Protein AF-A0A7C6W1X8-F1 (afdb_monomer_lite)

Sequence (80 aa):
MAGRDHDEIRRLRGAGQILSLETIIANHRREYRGGQLLEAELEFERGHYVYELKILGDDGTVREFEYDARTGALWRIERE

Structure (mmCIF, N/CA/C/O backbone):
data_AF-A0A7C6W1X8-F1
#
_entry.id   AF-A0A7C6W1X8-F1
#
loop_
_atom_site.group_PDB
_atom_site.id
_atom_site.type_symbol
_atom_site.label_atom_id
_atom_site.label_alt_id
_atom_site.label_comp_id
_atom_site.label_asym_id
_atom_site.label_entity_id
_atom_site.label_seq_id
_atom_site.pdbx_PDB_ins_code
_atom_site.Cartn_x
_atom_site.Cartn_y
_atom_site.Cartn_z
_atom_site.occupancy
_atom_site.B_iso_or_equiv
_atom_site.auth_seq_id
_atom_site.auth_comp_id
_atom_site.auth_asym_id
_atom_site.auth_atom_id
_atom_site.pdbx_PDB_model_num
ATOM 1 N N . MET A 1 1 ? 14.553 4.788 9.363 1.00 39.75 1 MET A N 1
ATOM 2 C CA . MET A 1 1 ? 14.682 4.216 8.012 1.00 39.75 1 MET A CA 1
ATOM 3 C C . MET A 1 1 ? 13.826 5.108 7.147 1.00 39.75 1 MET A C 1
ATOM 5 O O . MET A 1 1 ? 12.728 5.420 7.573 1.00 39.75 1 MET A O 1
ATOM 9 N N . ALA A 1 2 ? 14.400 5.715 6.115 1.00 50.75 2 ALA A N 1
ATOM 10 C CA . ALA A 1 2 ? 13.636 6.570 5.217 1.00 50.75 2 ALA A CA 1
ATOM 11 C C . ALA A 1 2 ? 13.203 5.670 4.066 1.00 50.75 2 ALA A C 1
ATOM 13 O O . ALA A 1 2 ? 14.080 5.025 3.481 1.00 50.75 2 ALA A O 1
ATOM 14 N N . GLY A 1 3 ? 11.900 5.601 3.785 1.00 58.50 3 GLY A N 1
ATOM 15 C CA . GLY A 1 3 ? 11.378 4.926 2.604 1.00 58.50 3 GLY A CA 1
ATOM 16 C C . GLY A 1 3 ? 12.175 5.276 1.341 1.00 58.50 3 GLY A C 1
ATOM 17 O O . GLY A 1 3 ? 12.864 6.301 1.268 1.00 58.50 3 GLY A O 1
ATOM 18 N N . ARG A 1 4 ? 12.130 4.385 0.346 1.00 69.56 4 ARG A N 1
ATOM 19 C CA . ARG A 1 4 ? 12.976 4.476 -0.851 1.00 69.56 4 ARG A CA 1
ATOM 20 C C . ARG A 1 4 ? 12.954 5.871 -1.490 1.00 69.56 4 ARG A C 1
ATOM 22 O O . ARG A 1 4 ? 11.901 6.475 -1.688 1.00 69.56 4 ARG A O 1
ATOM 29 N N . ASP A 1 5 ? 14.137 6.322 -1.900 1.00 80.06 5 ASP A N 1
ATOM 30 C CA . ASP A 1 5 ? 14.357 7.647 -2.471 1.00 80.06 5 ASP A CA 1
ATOM 31 C C . ASP A 1 5 ? 13.497 7.885 -3.731 1.00 80.06 5 ASP A C 1
ATOM 33 O O . ASP A 1 5 ? 13.352 7.011 -4.598 1.00 80.06 5 ASP A O 1
ATOM 37 N N . HIS A 1 6 ? 12.917 9.082 -3.861 1.00 80.31 6 HIS A N 1
ATOM 38 C CA . HIS A 1 6 ? 11.907 9.383 -4.888 1.00 80.31 6 HIS A CA 1
ATOM 39 C C . HIS A 1 6 ? 12.399 9.143 -6.326 1.00 80.31 6 HIS A C 1
ATOM 41 O O . HIS A 1 6 ? 11.611 8.758 -7.199 1.00 80.31 6 HIS A O 1
ATOM 47 N N . ASP A 1 7 ? 13.688 9.357 -6.587 1.00 87.38 7 ASP A N 1
ATOM 48 C CA . ASP A 1 7 ? 14.296 9.129 -7.899 1.00 87.38 7 ASP A CA 1
ATOM 49 C C . ASP A 1 7 ? 14.368 7.644 -8.255 1.00 87.38 7 ASP A C 1
ATOM 51 O O . ASP A 1 7 ? 14.164 7.263 -9.411 1.00 87.38 7 ASP A O 1
ATOM 55 N N . GLU A 1 8 ? 14.604 6.781 -7.270 1.00 88.75 8 GLU A N 1
ATOM 56 C CA . GLU A 1 8 ? 14.587 5.340 -7.478 1.00 88.75 8 GLU A CA 1
ATOM 57 C C . GLU A 1 8 ? 13.168 4.861 -7.790 1.00 88.75 8 GLU A C 1
ATOM 59 O O . GLU A 1 8 ? 12.972 4.169 -8.787 1.00 88.75 8 GLU A O 1
ATOM 64 N N . ILE A 1 9 ? 12.159 5.329 -7.047 1.00 90.12 9 ILE A N 1
ATOM 65 C CA . ILE A 1 9 ? 10.744 5.017 -7.322 1.00 90.12 9 ILE A CA 1
ATOM 66 C C . ILE A 1 9 ? 10.364 5.404 -8.759 1.00 90.12 9 ILE A C 1
ATOM 68 O O . ILE A 1 9 ? 9.721 4.630 -9.475 1.00 90.12 9 ILE A O 1
ATOM 72 N N . ARG A 1 10 ? 10.782 6.592 -9.220 1.00 90.56 10 ARG A N 1
ATOM 73 C CA . ARG A 1 10 ? 10.531 7.045 -10.599 1.00 90.56 10 ARG A CA 1
ATOM 74 C C . ARG A 1 10 ? 11.176 6.122 -11.630 1.00 90.56 10 ARG A C 1
ATOM 76 O O . ARG A 1 10 ? 10.523 5.805 -12.625 1.00 90.56 10 ARG A O 1
ATOM 83 N N . ARG A 1 11 ? 12.417 5.683 -11.395 1.00 93.44 11 ARG A N 1
ATOM 84 C CA . ARG A 1 11 ? 13.126 4.742 -12.279 1.00 93.44 11 ARG A CA 1
ATOM 85 C C . ARG A 1 11 ? 12.435 3.383 -12.330 1.00 93.44 11 ARG A C 1
ATOM 87 O O . ARG A 1 11 ? 12.150 2.909 -13.424 1.00 93.44 11 ARG A O 1
ATOM 94 N N . LEU A 1 12 ? 12.106 2.802 -11.176 1.00 94.31 12 LEU A N 1
ATOM 95 C CA . LEU A 1 12 ? 11.437 1.500 -11.081 1.00 94.31 12 LEU A CA 1
ATOM 96 C C . LEU A 1 12 ? 10.087 1.505 -11.804 1.00 94.31 12 LEU A C 1
ATOM 98 O O . LEU A 1 12 ? 9.789 0.603 -12.588 1.00 94.31 12 LEU A O 1
ATOM 102 N N . ARG A 1 13 ? 9.288 2.559 -11.600 1.00 93.69 13 ARG A N 1
ATOM 103 C CA . ARG A 1 13 ? 8.007 2.726 -12.295 1.00 93.69 13 ARG A CA 1
ATOM 104 C C . ARG A 1 13 ? 8.204 2.924 -13.797 1.00 93.69 13 ARG A C 1
ATOM 106 O O . ARG A 1 13 ? 7.493 2.320 -14.590 1.00 93.69 13 ARG A O 1
ATOM 113 N N . GLY A 1 14 ? 9.170 3.756 -14.197 1.00 92.81 14 GLY A N 1
ATOM 114 C CA . GLY A 1 14 ? 9.498 3.990 -15.607 1.00 92.81 14 GLY A CA 1
ATOM 115 C C . GLY A 1 14 ? 9.970 2.727 -16.334 1.00 92.81 14 GLY A C 1
ATOM 116 O O . GLY A 1 14 ? 9.686 2.561 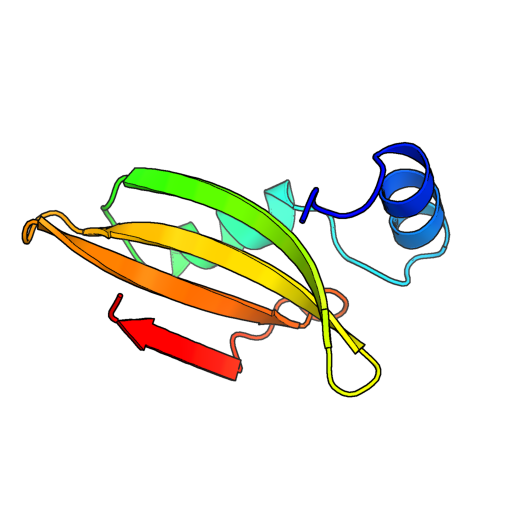-17.515 1.00 92.81 14 GLY A O 1
ATOM 117 N N . ALA A 1 15 ? 10.627 1.815 -15.616 1.00 94.56 15 ALA A N 1
ATOM 118 C CA . ALA A 1 15 ? 11.046 0.508 -16.111 1.00 94.56 15 ALA A CA 1
ATOM 119 C C . ALA A 1 15 ? 9.936 -0.563 -16.060 1.00 94.56 15 ALA A C 1
ATOM 121 O O . ALA A 1 15 ? 10.178 -1.704 -16.449 1.00 94.56 15 ALA A O 1
ATOM 122 N N . GLY A 1 16 ? 8.735 -0.235 -15.564 1.00 93.31 16 GLY A N 1
ATOM 123 C CA . GLY A 1 16 ? 7.630 -1.188 -15.414 1.00 93.31 16 GLY A CA 1
ATOM 124 C C . GLY A 1 16 ? 7.854 -2.249 -14.330 1.00 93.31 16 GLY A C 1
ATOM 125 O O . GLY A 1 16 ? 7.199 -3.287 -14.345 1.00 93.31 16 GLY A O 1
ATOM 126 N N . GLN A 1 17 ? 8.784 -2.016 -13.398 1.00 94.50 17 GLN A N 1
ATOM 127 C CA . GLN A 1 17 ? 9.093 -2.952 -12.311 1.00 94.50 17 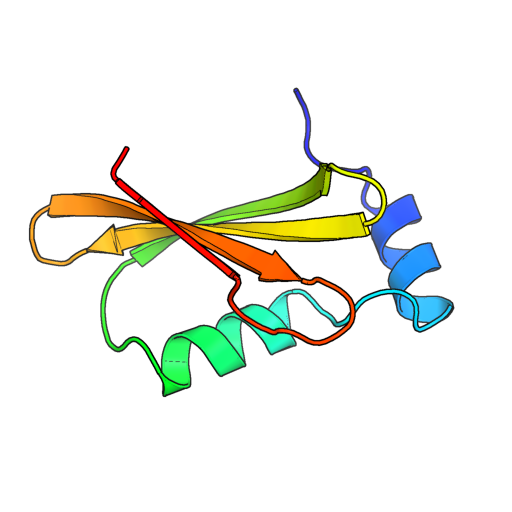GLN A CA 1
ATOM 128 C C . GLN A 1 17 ? 8.124 -2.829 -11.132 1.00 94.50 17 GLN A C 1
ATOM 130 O O . GLN A 1 17 ? 7.970 -3.785 -10.375 1.00 94.50 17 GLN A O 1
ATOM 135 N N . ILE A 1 18 ? 7.467 -1.673 -10.998 1.00 96.50 18 ILE A N 1
ATOM 136 C CA . ILE A 1 18 ? 6.431 -1.404 -9.999 1.00 96.50 18 ILE A CA 1
ATOM 137 C C . ILE A 1 18 ? 5.262 -0.635 -10.626 1.00 96.50 18 ILE A C 1
ATOM 139 O O . ILE A 1 18 ? 5.439 0.142 -11.570 1.00 96.50 18 ILE A O 1
ATOM 143 N N . LEU A 1 19 ? 4.076 -0.813 -10.057 1.00 96.56 19 LEU A N 1
ATOM 144 C CA . LEU A 1 19 ? 2.904 0.028 -10.260 1.00 96.56 19 LEU A CA 1
ATOM 145 C C . LEU A 1 19 ? 3.091 1.387 -9.573 1.00 96.56 19 LEU A C 1
ATOM 147 O O . LEU A 1 19 ? 3.995 1.585 -8.764 1.00 96.56 19 LEU A O 1
ATOM 151 N N . SER A 1 20 ? 2.226 2.353 -9.891 1.00 95.88 20 SER A N 1
ATOM 152 C CA . SER A 1 20 ? 2.187 3.603 -9.130 1.00 95.88 20 SER A CA 1
ATOM 153 C C . SER A 1 20 ? 1.528 3.384 -7.767 1.00 95.88 20 SER A C 1
ATOM 155 O O . SER A 1 20 ? 0.546 2.649 -7.662 1.00 95.88 20 SER A O 1
ATOM 157 N N . LEU A 1 21 ? 2.000 4.104 -6.746 1.00 94.62 21 LEU A N 1
ATOM 158 C CA . LEU A 1 21 ? 1.364 4.117 -5.426 1.00 94.62 21 LEU A CA 1
ATOM 159 C C . LEU A 1 21 ? -0.133 4.473 -5.508 1.00 94.62 21 LEU A C 1
ATOM 161 O O . LEU A 1 21 ? -0.960 3.856 -4.848 1.00 94.62 21 LEU A O 1
ATOM 165 N N . GLU A 1 22 ? -0.501 5.417 -6.377 1.00 95.12 22 GLU A N 1
ATOM 166 C CA . GLU A 1 22 ? -1.901 5.777 -6.627 1.00 95.12 22 GLU A CA 1
ATOM 167 C C . GLU A 1 22 ? -2.742 4.579 -7.096 1.00 95.12 22 GLU A C 1
ATOM 169 O O . GLU A 1 22 ? -3.870 4.409 -6.640 1.00 95.12 22 GLU A O 1
ATOM 174 N N . THR A 1 23 ? -2.188 3.718 -7.957 1.00 96.25 23 THR A N 1
ATOM 175 C CA . THR A 1 23 ? -2.873 2.500 -8.420 1.00 96.25 23 THR A CA 1
ATOM 176 C C . THR A 1 23 ? -3.120 1.545 -7.256 1.00 96.25 23 THR A C 1
ATOM 178 O O . THR A 1 23 ? -4.221 1.013 -7.125 1.00 96.25 23 THR A O 1
ATOM 181 N N . ILE A 1 24 ? -2.127 1.362 -6.383 1.00 96.88 24 ILE A N 1
ATOM 182 C CA . ILE A 1 24 ? -2.246 0.502 -5.200 1.00 96.88 24 ILE A CA 1
ATOM 183 C C . ILE A 1 24 ? -3.307 1.044 -4.241 1.00 96.88 24 ILE A C 1
ATOM 185 O O . ILE A 1 24 ? -4.204 0.304 -3.851 1.00 96.88 24 ILE A O 1
ATOM 189 N N . ILE A 1 25 ? -3.282 2.344 -3.936 1.00 95.75 25 ILE A N 1
ATOM 190 C CA . ILE A 1 25 ? -4.280 2.988 -3.067 1.00 95.75 25 ILE A CA 1
ATOM 191 C C . ILE A 1 25 ? -5.685 2.889 -3.676 1.00 95.75 25 ILE A C 1
ATOM 193 O O . ILE A 1 25 ? -6.654 2.616 -2.966 1.00 95.75 25 ILE A O 1
ATOM 197 N N . ALA A 1 26 ? -5.821 3.103 -4.987 1.00 95.50 26 ALA A N 1
ATOM 198 C CA . ALA A 1 26 ? -7.102 2.981 -5.672 1.00 95.50 26 ALA A CA 1
ATOM 199 C C . ALA A 1 26 ? -7.645 1.545 -5.609 1.00 95.50 26 ALA A C 1
ATOM 201 O O . ALA A 1 26 ? -8.840 1.360 -5.377 1.00 95.50 26 ALA A O 1
ATOM 202 N N . ASN A 1 27 ? -6.783 0.540 -5.778 1.00 94.44 27 ASN A N 1
ATOM 203 C CA . ASN A 1 27 ? -7.152 -0.868 -5.647 1.00 94.44 27 ASN A CA 1
ATOM 204 C C . ASN A 1 27 ? -7.533 -1.213 -4.205 1.00 94.44 27 ASN A C 1
ATOM 206 O O . ASN A 1 27 ? -8.614 -1.758 -3.991 1.00 94.44 27 ASN A O 1
ATOM 210 N N . HIS A 1 28 ? -6.722 -0.803 -3.225 1.00 95.75 28 HIS A N 1
ATOM 211 C CA . HIS A 1 28 ? -7.016 -0.975 -1.804 1.00 95.75 28 HIS A CA 1
ATOM 212 C C . HIS A 1 28 ? -8.406 -0.429 -1.462 1.00 95.75 28 HIS A C 1
ATOM 214 O O . HIS A 1 28 ? -9.238 -1.152 -0.930 1.00 95.75 28 HIS A O 1
ATOM 220 N N . ARG A 1 29 ? -8.708 0.817 -1.850 1.00 94.50 29 ARG A N 1
ATOM 221 C CA . ARG A 1 29 ? -9.995 1.474 -1.551 1.00 94.50 29 ARG A CA 1
ATOM 222 C C . ARG A 1 29 ? -11.212 0.820 -2.208 1.00 94.50 29 ARG A C 1
ATOM 224 O O . ARG A 1 29 ? -12.341 1.067 -1.783 1.00 94.50 29 ARG A O 1
ATOM 231 N N . ARG A 1 30 ? -11.021 0.037 -3.275 1.00 93.88 30 ARG A N 1
ATOM 232 C CA . ARG A 1 30 ? -12.111 -0.732 -3.898 1.00 93.88 30 ARG A CA 1
ATOM 233 C C . ARG A 1 30 ? -12.495 -1.939 -3.048 1.00 93.88 30 ARG A C 1
ATOM 235 O O . ARG A 1 30 ? -13.677 -2.273 -3.002 1.00 93.88 30 ARG A O 1
ATOM 242 N N . GLU A 1 31 ? -11.517 -2.558 -2.397 1.00 91.81 31 GLU A N 1
ATOM 243 C CA . GLU A 1 31 ? -11.687 -3.771 -1.596 1.00 91.81 31 GLU A CA 1
ATOM 244 C C . GLU A 1 31 ? -11.973 -3.458 -0.120 1.00 91.81 31 GLU A C 1
ATOM 246 O O . GLU A 1 31 ? -12.911 -4.000 0.463 1.00 91.81 31 GLU A O 1
ATOM 251 N N . TYR A 1 32 ? -11.241 -2.505 0.454 1.00 90.88 32 TYR A N 1
ATOM 252 C CA . TYR A 1 32 ? -11.357 -2.051 1.834 1.00 90.88 32 TYR A CA 1
ATOM 253 C C . TYR A 1 32 ? -11.937 -0.638 1.858 1.00 90.88 32 TYR A C 1
ATOM 255 O O . TYR A 1 32 ? -11.311 0.335 1.434 1.00 90.88 32 TYR A O 1
ATOM 263 N N . ARG A 1 33 ? -13.181 -0.526 2.328 1.00 87.19 33 ARG A N 1
ATOM 264 C CA . ARG A 1 33 ? -13.869 0.761 2.457 1.00 87.19 33 ARG A CA 1
ATOM 265 C C . ARG A 1 33 ? -13.675 1.327 3.856 1.00 87.19 33 ARG A C 1
ATOM 267 O O . ARG A 1 33 ? -13.845 0.605 4.832 1.00 87.19 33 ARG A O 1
ATOM 274 N N . GLY A 1 34 ? -13.437 2.633 3.927 1.00 86.00 34 GLY A N 1
ATOM 275 C CA . GLY A 1 34 ? -13.235 3.341 5.190 1.00 86.00 34 GLY A CA 1
ATOM 276 C C . GLY A 1 34 ? -11.776 3.340 5.640 1.00 86.00 34 GLY A C 1
ATOM 277 O O . GLY A 1 34 ? -10.898 2.848 4.932 1.00 86.00 34 GLY A O 1
ATOM 278 N N . GLY A 1 35 ? -11.533 3.934 6.805 1.00 92.38 35 GLY A N 1
ATOM 279 C CA . GLY A 1 35 ? -10.196 4.131 7.346 1.00 92.38 35 GLY A CA 1
ATOM 280 C C . GLY A 1 35 ? -9.403 5.278 6.708 1.00 92.38 35 GLY A C 1
ATOM 281 O O . GLY A 1 35 ? -9.656 5.740 5.590 1.00 92.38 35 GLY A O 1
ATOM 282 N N . GLN A 1 36 ? -8.417 5.754 7.460 1.00 95.50 36 GLN A N 1
ATOM 283 C CA . GLN A 1 36 ? -7.517 6.832 7.079 1.00 95.50 36 GLN A CA 1
ATOM 284 C C . GLN A 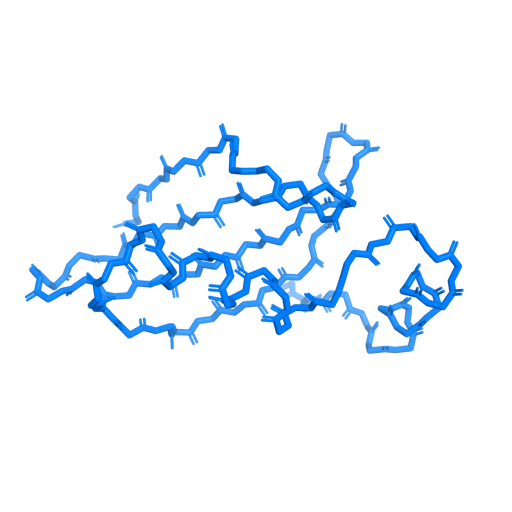1 36 ? -6.137 6.260 6.764 1.00 95.50 36 GLN A C 1
ATOM 286 O O . GLN A 1 36 ? -5.505 5.654 7.624 1.00 95.50 36 GLN A O 1
ATOM 291 N N . LEU A 1 37 ? -5.650 6.495 5.543 1.00 96.00 37 LEU A N 1
ATOM 292 C CA . LEU A 1 37 ? -4.256 6.226 5.196 1.00 96.00 37 LEU A CA 1
ATOM 293 C C . LEU A 1 37 ? -3.359 7.164 6.011 1.00 96.00 37 LEU A C 1
ATOM 295 O O . LEU A 1 37 ? -3.455 8.384 5.859 1.00 96.00 37 LEU A O 1
ATOM 299 N N . LEU A 1 38 ? -2.532 6.586 6.875 1.00 96.56 38 LEU A N 1
ATOM 300 C CA . LEU A 1 38 ? -1.562 7.304 7.696 1.00 96.56 38 LEU A CA 1
ATOM 301 C C . LEU A 1 38 ? -0.228 7.430 6.968 1.00 96.56 38 LEU A C 1
ATOM 303 O O . LEU A 1 38 ? 0.354 8.511 6.927 1.00 96.56 38 LEU A O 1
ATOM 307 N N . GLU A 1 39 ? 0.223 6.332 6.370 1.00 95.50 39 GLU A N 1
ATOM 308 C CA . GLU A 1 39 ? 1.543 6.222 5.763 1.00 95.50 39 GLU A CA 1
ATOM 309 C C . GLU A 1 39 ? 1.514 5.252 4.582 1.00 95.50 39 GLU A C 1
ATOM 311 O O . GLU A 1 39 ? 0.689 4.334 4.526 1.00 95.50 39 GLU A O 1
ATOM 316 N N . ALA A 1 40 ? 2.393 5.506 3.615 1.00 95.12 40 ALA A N 1
ATOM 317 C CA . ALA A 1 40 ? 2.594 4.655 2.461 1.00 95.12 40 ALA A CA 1
ATOM 318 C C . ALA A 1 40 ? 4.072 4.655 2.073 1.00 95.12 40 ALA A C 1
ATOM 320 O O . ALA A 1 40 ? 4.588 5.682 1.624 1.00 95.12 40 ALA A O 1
ATOM 321 N N . GLU A 1 41 ? 4.722 3.503 2.190 1.00 94.25 41 GLU A N 1
ATOM 322 C CA . GLU A 1 41 ? 6.143 3.347 1.882 1.00 94.25 41 GLU A CA 1
ATOM 323 C C . GLU A 1 41 ? 6.367 2.284 0.804 1.00 94.25 41 GLU A C 1
ATOM 325 O O . GLU A 1 41 ? 5.508 1.441 0.532 1.00 94.25 41 GLU A O 1
ATOM 330 N N . LEU A 1 42 ? 7.510 2.380 0.119 1.00 94.19 42 LEU A N 1
ATOM 331 C CA . LEU A 1 42 ? 7.965 1.364 -0.822 1.00 94.19 42 LEU A CA 1
ATOM 332 C C . LEU A 1 42 ? 9.274 0.763 -0.313 1.00 94.19 42 LEU A C 1
ATOM 334 O O . LEU A 1 42 ? 10.323 1.410 -0.331 1.00 94.19 42 LEU A O 1
ATOM 338 N N . GLU A 1 43 ? 9.200 -0.510 0.023 1.00 92.62 43 GLU A N 1
ATOM 339 C CA . GLU A 1 43 ? 10.246 -1.308 0.647 1.00 92.62 43 GLU A CA 1
ATOM 340 C C . GLU A 1 43 ? 10.859 -2.279 -0.383 1.00 92.62 43 GLU A C 1
ATOM 342 O O . GLU A 1 43 ? 10.378 -2.419 -1.519 1.00 92.62 43 GLU A O 1
ATOM 347 N N . PHE A 1 44 ? 12.003 -2.891 -0.067 1.00 91.25 44 PHE A N 1
ATOM 348 C CA . PHE A 1 44 ? 12.500 -4.070 -0.796 1.00 91.25 44 PHE A CA 1
ATOM 349 C C . PHE A 1 44 ? 12.757 -5.179 0.200 1.00 91.25 44 PHE A C 1
ATOM 351 O O . PHE A 1 44 ? 13.797 -5.219 0.856 1.00 91.25 44 PHE A O 1
ATOM 358 N N . GLU A 1 45 ? 11.813 -6.103 0.257 1.00 87.12 45 GLU A N 1
ATOM 359 C CA . GLU A 1 45 ? 11.824 -7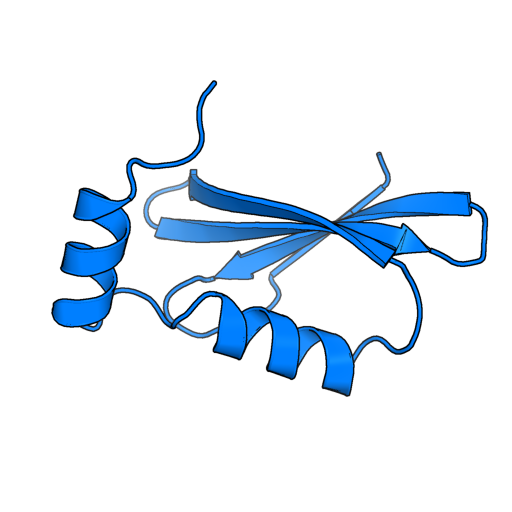.192 1.209 1.00 87.12 45 GLU A CA 1
ATOM 360 C C . GLU A 1 45 ? 11.782 -8.525 0.480 1.00 87.12 45 GLU A C 1
ATOM 362 O O . GLU A 1 45 ? 11.137 -8.680 -0.556 1.00 87.12 45 GLU A O 1
ATOM 367 N N . ARG A 1 46 ? 12.498 -9.522 1.012 1.00 83.88 46 ARG A N 1
ATOM 368 C CA . ARG A 1 46 ? 12.455 -10.913 0.517 1.00 83.88 46 ARG A CA 1
ATOM 369 C C . ARG A 1 46 ? 12.611 -11.035 -1.013 1.00 83.88 46 ARG A C 1
ATOM 371 O O . ARG A 1 46 ? 12.031 -11.919 -1.643 1.00 83.88 46 ARG A O 1
ATOM 378 N N . GLY A 1 47 ? 13.420 -10.156 -1.607 1.00 88.38 47 GLY A N 1
ATOM 379 C CA . GLY A 1 47 ? 13.758 -10.175 -3.030 1.00 88.38 47 GLY A CA 1
ATOM 380 C C . GLY A 1 47 ? 12.743 -9.514 -3.970 1.00 88.38 47 GLY A C 1
ATOM 381 O O . GLY A 1 47 ? 12.895 -9.652 -5.183 1.00 88.38 47 GLY A O 1
ATOM 382 N N . HIS A 1 48 ? 11.733 -8.806 -3.464 1.00 90.94 48 HIS A N 1
ATOM 383 C CA . HIS A 1 48 ? 10.782 -8.064 -4.291 1.00 90.94 48 HIS A CA 1
ATOM 384 C C . HIS A 1 48 ? 10.402 -6.719 -3.664 1.00 90.94 48 HIS A C 1
ATOM 386 O O . HIS A 1 48 ? 10.675 -6.437 -2.501 1.00 90.94 48 HIS A O 1
ATOM 392 N N . TYR A 1 49 ? 9.817 -5.847 -4.481 1.00 95.12 49 TYR A N 1
ATOM 393 C CA . TYR A 1 49 ? 9.349 -4.540 -4.038 1.00 95.12 49 TYR A CA 1
ATOM 394 C C . TYR A 1 49 ? 7.956 -4.660 -3.427 1.00 95.12 49 TYR A C 1
ATOM 396 O O . TYR A 1 49 ? 7.075 -5.264 -4.042 1.00 95.12 49 TYR A O 1
ATOM 404 N N . VAL A 1 50 ? 7.763 -4.063 -2.252 1.00 95.81 50 VAL A N 1
ATOM 405 C CA . VAL A 1 50 ? 6.512 -4.127 -1.486 1.00 95.81 50 VAL A CA 1
ATOM 406 C C . VAL A 1 50 ? 6.037 -2.713 -1.188 1.00 95.81 50 VAL A C 1
ATOM 408 O O . VAL A 1 50 ? 6.837 -1.862 -0.808 1.00 95.81 50 VAL A O 1
ATOM 411 N N . TYR A 1 51 ? 4.752 -2.453 -1.409 1.00 96.38 51 TYR A N 1
ATOM 412 C CA . TYR A 1 51 ? 4.088 -1.261 -0.899 1.00 96.38 51 TYR A CA 1
ATOM 413 C C . TYR A 1 51 ? 3.445 -1.578 0.443 1.00 96.38 51 TYR A C 1
ATOM 415 O O . TYR A 1 51 ? 2.575 -2.445 0.507 1.00 96.38 51 TYR A O 1
ATOM 423 N N . GLU A 1 52 ? 3.824 -0.834 1.470 1.00 96.44 52 GLU A N 1
ATOM 424 C CA . GLU A 1 52 ? 3.239 -0.926 2.804 1.00 96.44 52 GLU A CA 1
ATOM 425 C C . GLU A 1 52 ? 2.288 0.242 3.005 1.00 96.44 52 GLU A C 1
ATOM 427 O O . GLU A 1 52 ? 2.681 1.403 2.884 1.00 96.44 52 GLU A O 1
ATOM 432 N N . LEU A 1 53 ? 1.015 -0.056 3.264 1.00 96.81 53 LEU A N 1
ATOM 433 C CA . LEU A 1 53 ? 0.012 0.950 3.599 1.00 96.81 53 LEU A CA 1
ATOM 434 C C . LEU A 1 53 ? -0.383 0.805 5.065 1.00 96.81 53 LEU A C 1
ATOM 436 O O . LEU A 1 53 ? -1.010 -0.190 5.433 1.00 96.81 53 LEU A O 1
ATOM 440 N N . LYS A 1 54 ? -0.105 1.826 5.880 1.00 97.19 54 LYS A N 1
ATOM 441 C CA . LYS A 1 54 ? -0.606 1.901 7.258 1.00 97.19 54 LYS A CA 1
ATOM 442 C C . LYS A 1 54 ? -1.915 2.660 7.297 1.00 97.19 54 LYS A C 1
ATOM 444 O O . LYS A 1 54 ? -1.992 3.823 6.893 1.00 97.19 54 LYS A O 1
ATOM 449 N N . ILE A 1 55 ? -2.961 2.004 7.784 1.00 97.19 55 ILE A N 1
ATOM 450 C CA . ILE A 1 55 ? -4.326 2.522 7.749 1.00 97.19 55 ILE A CA 1
ATOM 451 C C . ILE A 1 55 ? -4.938 2.457 9.139 1.00 97.19 55 ILE A C 1
ATOM 453 O O . ILE A 1 55 ? -5.053 1.387 9.734 1.00 97.19 55 ILE A O 1
ATOM 457 N N . LEU A 1 56 ? -5.380 3.612 9.630 1.00 97.06 56 LEU A N 1
ATOM 458 C CA . LEU A 1 56 ? -6.199 3.721 10.828 1.00 97.06 56 LEU A CA 1
ATOM 459 C C . LEU A 1 56 ? -7.640 3.358 10.479 1.00 97.06 56 LEU A C 1
ATOM 461 O O . LEU A 1 56 ? -8.301 4.092 9.746 1.00 97.06 56 LEU A O 1
ATOM 465 N N . GLY A 1 57 ? -8.122 2.228 10.986 1.00 94.94 57 GLY A N 1
ATOM 466 C CA . GLY A 1 57 ? -9.522 1.843 10.855 1.00 94.94 57 GLY A CA 1
ATOM 467 C C . GLY A 1 57 ? -10.444 2.701 11.722 1.00 94.94 57 GLY A C 1
ATOM 468 O O . GLY A 1 57 ? -10.024 3.286 12.719 1.00 94.94 57 GLY A O 1
ATOM 469 N N . ASP A 1 58 ? -11.732 2.717 11.379 1.00 92.06 58 ASP A N 1
ATOM 470 C CA . ASP A 1 58 ? -12.767 3.426 12.151 1.00 92.06 58 ASP A CA 1
ATOM 471 C C . ASP A 1 58 ? -12.938 2.850 13.574 1.00 92.06 58 ASP A C 1
ATOM 473 O O . ASP A 1 58 ? -13.505 3.488 14.457 1.00 92.06 58 ASP A O 1
ATOM 477 N N . ASP A 1 59 ? -12.414 1.643 13.805 1.00 92.62 59 ASP A N 1
ATOM 478 C CA . ASP A 1 59 ? -12.312 0.984 15.106 1.00 92.62 59 ASP A CA 1
ATOM 479 C C . ASP A 1 59 ? -11.102 1.441 15.940 1.00 92.62 59 ASP A C 1
ATOM 481 O O . ASP A 1 59 ? -10.838 0.884 17.005 1.00 92.62 59 ASP A O 1
ATOM 485 N N . GLY A 1 60 ? -10.351 2.434 15.459 1.00 95.12 60 GLY A N 1
ATOM 486 C CA . GLY A 1 60 ? -9.168 2.973 16.127 1.00 95.12 60 GLY A CA 1
ATOM 487 C C . GLY A 1 60 ? -7.936 2.071 16.047 1.00 95.12 60 GLY A C 1
ATOM 488 O O . GLY A 1 60 ? -6.941 2.361 16.705 1.00 95.12 60 GLY A O 1
ATOM 489 N N . THR A 1 61 ? -7.981 0.986 15.267 1.00 95.62 61 THR A N 1
ATOM 490 C CA . THR A 1 61 ? -6.850 0.061 15.107 1.00 95.62 61 THR A CA 1
ATOM 491 C C . THR A 1 61 ? -6.053 0.401 13.855 1.00 95.62 61 THR A C 1
ATOM 493 O O . THR A 1 61 ? -6.630 0.543 12.773 1.00 95.62 61 THR A O 1
ATOM 496 N N . VAL A 1 62 ? -4.729 0.473 13.984 1.00 97.00 62 VAL A N 1
ATOM 497 C CA . VAL A 1 62 ? -3.824 0.591 12.838 1.00 97.00 62 VAL A CA 1
ATOM 498 C C . VAL A 1 62 ? -3.587 -0.793 12.245 1.00 97.00 62 VAL A C 1
ATOM 500 O O . VAL A 1 62 ? -3.318 -1.767 12.949 1.00 97.00 62 VAL A O 1
ATOM 503 N N . ARG A 1 63 ? -3.751 -0.887 10.929 1.00 96.75 63 ARG A N 1
ATOM 504 C CA . ARG A 1 63 ? -3.460 -2.090 10.157 1.00 96.75 63 ARG A CA 1
ATOM 505 C C . ARG A 1 63 ? -2.461 -1.758 9.074 1.00 96.75 63 ARG A C 1
ATOM 507 O O . ARG A 1 63 ? -2.613 -0.751 8.383 1.00 96.75 63 ARG A O 1
ATOM 514 N N . GLU A 1 64 ? -1.499 -2.641 8.911 1.00 97.00 64 GLU A N 1
ATOM 515 C CA . GLU A 1 64 ? -0.539 -2.606 7.828 1.00 97.00 64 GLU A CA 1
ATOM 516 C C . GLU A 1 64 ? -0.990 -3.561 6.728 1.00 97.00 64 GLU A C 1
ATOM 518 O O . GLU A 1 64 ? -1.374 -4.703 6.995 1.00 97.00 64 GLU A O 1
ATOM 523 N N . PHE A 1 65 ? -0.985 -3.079 5.491 1.00 96.94 65 PHE A N 1
ATOM 524 C CA . PHE A 1 65 ? -1.299 -3.864 4.308 1.00 96.94 65 PHE A CA 1
ATOM 525 C C . PHE A 1 65 ? -0.080 -3.885 3.392 1.00 96.94 65 PHE A C 1
ATOM 527 O O . PHE A 1 65 ? 0.294 -2.848 2.840 1.00 96.94 65 PHE A O 1
ATOM 534 N N . GLU A 1 66 ? 0.495 -5.068 3.200 1.00 96.50 66 GLU A N 1
ATOM 535 C CA . GLU A 1 66 ? 1.654 -5.274 2.337 1.00 96.50 66 GLU A CA 1
ATOM 536 C C . GLU A 1 66 ? 1.192 -5.743 0.946 1.00 96.50 66 GLU A C 1
ATOM 538 O O . GLU A 1 66 ? 0.561 -6.795 0.790 1.00 96.50 66 GLU A O 1
ATOM 543 N N . TYR A 1 67 ? 1.535 -4.986 -0.093 1.00 97.12 67 TYR A N 1
ATOM 544 C CA . TYR A 1 67 ? 1.192 -5.272 -1.486 1.00 97.12 67 TYR A CA 1
ATOM 545 C C . TYR A 1 67 ? 2.440 -5.545 -2.318 1.00 97.12 67 TYR A C 1
ATOM 547 O O . TYR A 1 67 ? 3.381 -4.756 -2.295 1.00 97.12 67 TYR A O 1
ATOM 555 N N . ASP A 1 68 ? 2.425 -6.587 -3.149 1.00 96.44 68 ASP A N 1
ATOM 556 C CA . ASP A 1 68 ? 3.450 -6.763 -4.180 1.00 96.44 68 ASP A CA 1
ATOM 557 C C . ASP A 1 68 ? 3.41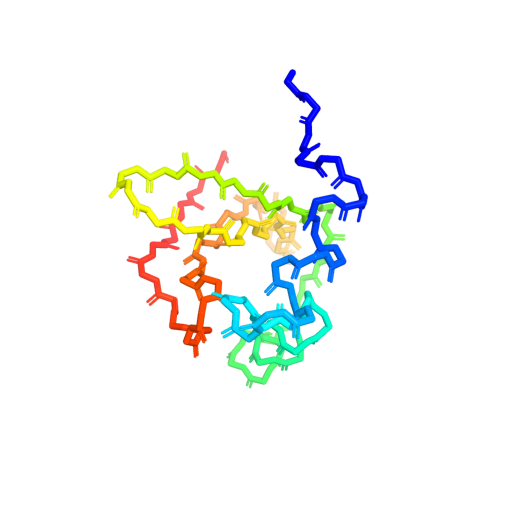0 -5.559 -5.132 1.00 96.44 68 ASP A C 1
ATOM 559 O O . ASP A 1 68 ? 2.400 -5.287 -5.789 1.00 96.44 68 ASP A O 1
ATOM 563 N N . ALA A 1 69 ? 4.511 -4.815 -5.215 1.00 96.44 69 ALA A N 1
ATOM 564 C CA . ALA A 1 69 ? 4.525 -3.547 -5.928 1.00 96.44 69 ALA A CA 1
ATOM 565 C C . ALA A 1 69 ? 4.419 -3.712 -7.446 1.00 96.44 69 ALA A C 1
ATOM 567 O O . ALA A 1 69 ? 4.052 -2.760 -8.129 1.00 96.44 69 ALA A O 1
ATOM 568 N N . ARG A 1 70 ? 4.717 -4.893 -7.996 1.00 95.94 70 ARG A N 1
ATOM 569 C CA . ARG A 1 70 ? 4.656 -5.162 -9.439 1.00 95.94 70 ARG A CA 1
ATOM 570 C C . ARG A 1 70 ? 3.245 -5.519 -9.900 1.00 95.94 70 ARG A C 1
ATOM 572 O O . ARG A 1 70 ? 2.847 -5.157 -11.003 1.00 95.94 70 ARG A O 1
ATOM 579 N N . THR A 1 71 ? 2.510 -6.259 -9.081 1.00 95.94 71 THR A N 1
ATOM 580 C CA . THR A 1 71 ? 1.212 -6.856 -9.426 1.00 95.94 71 THR A CA 1
ATOM 581 C C . THR A 1 71 ? 0.042 -6.184 -8.717 1.00 95.94 71 THR A C 1
ATOM 583 O O . THR A 1 71 ? -1.082 -6.243 -9.208 1.00 95.94 71 THR A O 1
ATOM 586 N N . GLY A 1 72 ? 0.298 -5.529 -7.585 1.00 96.00 72 GLY A N 1
ATOM 587 C CA . GLY A 1 72 ? -0.718 -4.976 -6.697 1.00 96.00 72 GLY A CA 1
ATOM 588 C C . GLY A 1 72 ? -1.466 -6.027 -5.881 1.00 96.00 72 GLY A C 1
ATOM 589 O O . GLY A 1 72 ? -2.511 -5.712 -5.318 1.00 96.00 72 GLY A O 1
ATOM 590 N N . ALA A 1 73 ? -0.965 -7.264 -5.826 1.00 96.06 73 ALA A N 1
ATOM 591 C CA . ALA A 1 73 ? -1.555 -8.321 -5.019 1.00 96.06 73 ALA A CA 1
ATOM 592 C C . ALA A 1 73 ? -1.264 -8.088 -3.531 1.00 96.06 73 ALA A C 1
ATOM 594 O O . ALA A 1 73 ? -0.109 -7.932 -3.136 1.00 96.06 73 ALA A O 1
ATOM 595 N N . LEU A 1 74 ? -2.313 -8.092 -2.710 1.00 95.75 74 LEU A N 1
ATOM 596 C CA . LEU A 1 74 ? -2.186 -8.133 -1.257 1.00 95.75 74 LEU A CA 1
ATOM 597 C C . LEU A 1 74 ? -1.690 -9.517 -0.842 1.00 95.75 74 LEU A C 1
ATOM 599 O O . LEU A 1 74 ? -2.274 -10.523 -1.247 1.00 95.75 74 LEU A O 1
ATOM 603 N N . TRP A 1 75 ? -0.641 -9.573 -0.030 1.00 91.94 75 TRP A N 1
ATOM 604 C CA . TRP A 1 75 ? -0.088 -10.849 0.434 1.00 91.94 75 TRP A CA 1
ATOM 605 C C . TRP A 1 75 ? 0.012 -10.944 1.957 1.00 91.94 75 TRP A C 1
ATOM 607 O O . TRP A 1 75 ? 0.061 -12.059 2.481 1.00 91.94 75 TRP A O 1
ATOM 617 N N . ARG A 1 76 ? -0.056 -9.813 2.675 1.00 94.12 76 ARG A N 1
ATOM 618 C CA . ARG A 1 76 ? -0.075 -9.793 4.139 1.00 94.12 76 ARG A CA 1
ATOM 619 C C . ARG A 1 76 ? -0.877 -8.621 4.698 1.00 94.12 76 ARG A C 1
ATOM 621 O O . ARG A 1 76 ? -0.906 -7.538 4.120 1.00 94.12 76 ARG A O 1
ATOM 628 N N . ILE A 1 77 ? -1.549 -8.877 5.820 1.00 95.62 77 ILE A N 1
ATOM 629 C CA . ILE A 1 77 ? -2.212 -7.860 6.637 1.00 95.62 77 ILE A CA 1
ATOM 630 C C . ILE A 1 77 ? -1.786 -8.088 8.079 1.00 95.62 77 ILE A C 1
ATOM 632 O O . ILE A 1 77 ? -1.974 -9.191 8.602 1.00 95.62 77 ILE A O 1
ATOM 636 N N . GLU A 1 78 ? -1.278 -7.049 8.727 1.00 94.38 78 GLU A N 1
ATOM 637 C CA . GLU A 1 78 ? -0.847 -7.094 10.123 1.00 94.38 78 GLU A CA 1
ATOM 638 C C . GLU A 1 78 ? -1.577 -6.028 10.942 1.00 94.38 78 GLU A C 1
ATOM 640 O O . GLU A 1 78 ? -2.053 -5.024 10.410 1.00 94.38 78 GLU A O 1
ATOM 645 N N . ARG A 1 79 ? -1.724 -6.268 12.247 1.00 91.62 79 ARG A N 1
ATOM 646 C CA . ARG A 1 79 ? -2.156 -5.233 13.192 1.00 91.62 79 ARG A CA 1
ATOM 647 C C . ARG A 1 79 ? -0.918 -4.693 13.885 1.00 91.62 79 ARG A C 1
ATOM 649 O O . ARG A 1 79 ? -0.111 -5.501 14.341 1.00 91.62 79 ARG A O 1
ATOM 656 N N . GLU A 1 80 ? -0.832 -3.374 13.978 1.00 84.06 80 GLU A N 1
ATOM 657 C CA . GLU A 1 80 ? 0.187 -2.678 14.771 1.00 84.06 80 GLU A CA 1
ATOM 658 C C . GLU A 1 80 ? -0.295 -2.462 16.213 1.00 84.06 80 GLU A C 1
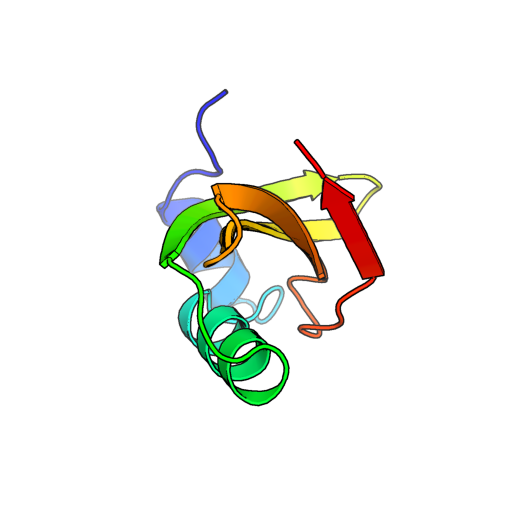ATOM 660 O O . GLU A 1 80 ? -1.512 -2.210 16.407 1.00 84.06 80 GLU A O 1
#

pLDDT: mean 91.64, std 9.59, range [39.75, 97.19]

Radius of gyration: 12.45 Å; chains: 1; bounding box: 29×20×32 Å

Foldseek 3Di:
DDFDDPVVVVVCVVVLQFDDPVVLVVVCCVVDPAWDFPDWGWDQPPNAIWIWTWTQHPVRWTKIWIAGGNPSDTDDIDTD

Secondary structure (DSSP, 8-state):
-----HHHHHHHHHTTSS--HHHHHHHHHHHS-S-EEEEEEEEEETTEEEEEEEEE-TTS-EEEEEEETTT--EEEEEE-